Protein AF-A0A7S0G8M8-F1 (afdb_monomer)

Secondary structure (DSSP, 8-state):
---HHHIIIIIHHHHHHHHHHS----EEEE-TTGGGTSTT-SEEEE-TT------PPPTT-TTS---S--SS--TT-------HHHHT--HHHHHHHTSS-EEEEEEE----TT-SS--S---HHHHHHHHHHHTTT-EEEEEEE-GGGGS---

Radius of gyration: 18.72 Å; Cα contacts (8 Å, |Δi|>4): 186; chains: 1; bounding box: 41×42×44 Å

Mean predicted aligned error: 7.25 Å

pLDDT: mean 84.13, std 10.95, range [39.81, 97.69]

Nearest PDB structures (foldseek):
  3l7m-assembly2_A  TM=4.481E-01  e=3.233E+00  Staphylococcus epidermidis RP62A
  6pa4-assembly2_C-3  TM=2.575E-01  e=1.567E+00  Escherichia coli K-12

Structure (mmCIF, N/CA/C/O backbone):
data_AF-A0A7S0G8M8-F1
#
_entry.id   AF-A0A7S0G8M8-F1
#
loop_
_atom_site.group_PDB
_atom_site.id
_atom_site.type_symbol
_atom_site.label_atom_id
_atom_site.label_alt_id
_atom_site.label_comp_id
_atom_site.label_asym_id
_atom_site.label_entity_id
_atom_site.label_seq_id
_atom_site.pdbx_PDB_ins_code
_atom_site.Cartn_x
_atom_site.Cartn_y
_atom_site.Cartn_z
_atom_site.occupancy
_atom_site.B_iso_or_equiv
_atom_site.auth_seq_id
_atom_site.auth_comp_id
_atom_site.auth_asym_id
_atom_site.auth_atom_id
_atom_site.pdbx_PDB_model_num
ATOM 1 N N . THR A 1 1 ? 11.173 8.892 -8.928 1.00 59.56 1 THR A N 1
ATOM 2 C CA . THR A 1 1 ? 10.185 7.837 -8.598 1.00 59.56 1 THR A CA 1
ATOM 3 C C . THR A 1 1 ? 8.800 8.398 -8.809 1.00 59.56 1 THR A C 1
ATOM 5 O O . THR A 1 1 ? 8.674 9.613 -8.789 1.00 59.56 1 THR A O 1
ATOM 8 N N . GLY A 1 2 ? 7.813 7.551 -9.101 1.00 71.31 2 GLY A N 1
ATOM 9 C CA . GLY A 1 2 ? 6.452 8.000 -9.409 1.00 71.31 2 GLY A CA 1
ATOM 10 C C . GLY A 1 2 ? 5.575 8.144 -8.169 1.00 71.31 2 GLY A C 1
ATOM 11 O O . GLY A 1 2 ? 5.997 7.875 -7.040 1.00 71.31 2 GLY A O 1
ATOM 12 N N . GLU A 1 3 ? 4.322 8.536 -8.390 1.00 78.44 3 GLU A N 1
ATOM 13 C CA . GLU A 1 3 ? 3.324 8.625 -7.328 1.00 78.44 3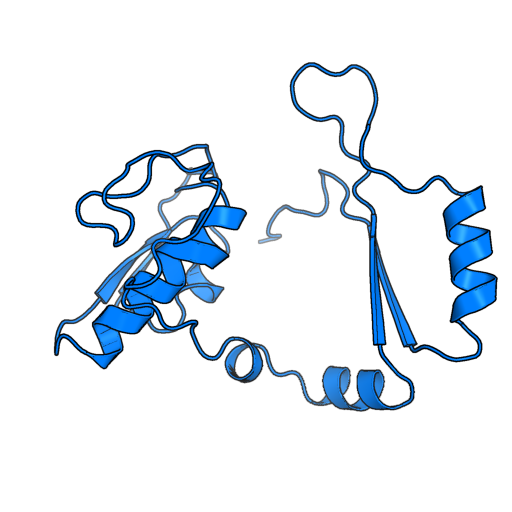 GLU A CA 1
ATOM 14 C C . GLU A 1 3 ? 3.164 7.271 -6.613 1.00 78.44 3 GLU A C 1
ATOM 16 O O . GLU A 1 3 ? 3.037 6.224 -7.251 1.00 78.44 3 GLU A O 1
ATOM 21 N N . PHE A 1 4 ? 3.120 7.282 -5.275 1.00 83.62 4 PHE A N 1
ATOM 22 C CA . PHE A 1 4 ? 3.013 6.064 -4.458 1.00 83.62 4 PHE A CA 1
ATOM 23 C C . PHE A 1 4 ? 1.815 5.181 -4.845 1.00 83.62 4 PHE A C 1
ATOM 25 O O . PHE A 1 4 ? 1.931 3.956 -4.900 1.00 83.62 4 PHE A O 1
ATOM 32 N N . GLY A 1 5 ? 0.669 5.800 -5.152 1.00 83.44 5 GLY A N 1
ATOM 33 C CA . GLY A 1 5 ? -0.523 5.084 -5.605 1.00 83.44 5 GLY A CA 1
ATOM 34 C C . GLY A 1 5 ? -0.282 4.316 -6.905 1.00 83.44 5 GLY A C 1
ATOM 35 O O . GLY A 1 5 ? -0.687 3.159 -7.011 1.00 83.44 5 GLY A O 1
ATOM 36 N N . MET A 1 6 ? 0.435 4.920 -7.854 1.00 82.25 6 MET A N 1
ATOM 37 C CA . MET A 1 6 ? 0.769 4.286 -9.129 1.00 82.25 6 MET A CA 1
ATOM 38 C C . MET A 1 6 ? 1.855 3.238 -9.010 1.00 82.25 6 MET A C 1
ATOM 40 O O . MET A 1 6 ? 1.797 2.226 -9.702 1.00 82.25 6 MET A O 1
ATOM 44 N N . GLU A 1 7 ? 2.812 3.411 -8.104 1.00 87.06 7 GLU A N 1
ATOM 45 C CA . GLU A 1 7 ? 3.769 2.342 -7.849 1.00 87.06 7 GLU A CA 1
ATOM 46 C C . GLU A 1 7 ? 3.075 1.072 -7.362 1.00 87.06 7 GLU A C 1
ATOM 48 O O . GLU A 1 7 ? 3.325 0.005 -7.917 1.00 87.06 7 GLU A O 1
ATOM 53 N N . LEU A 1 8 ? 2.161 1.184 -6.393 1.00 87.81 8 LEU A N 1
ATOM 54 C CA . LEU A 1 8 ? 1.428 0.028 -5.872 1.00 87.81 8 LEU A CA 1
ATOM 55 C C . LEU A 1 8 ? 0.463 -0.585 -6.889 1.00 87.81 8 LEU A C 1
ATOM 57 O O . LEU A 1 8 ? 0.289 -1.802 -6.909 1.00 87.81 8 LEU A O 1
ATOM 61 N N . ARG A 1 9 ? -0.188 0.246 -7.705 1.00 83.50 9 ARG A N 1
ATOM 62 C CA . ARG A 1 9 ? -1.218 -0.204 -8.649 1.00 83.50 9 ARG A CA 1
ATOM 63 C C . ARG A 1 9 ? -0.659 -0.667 -9.987 1.00 83.50 9 ARG A C 1
ATOM 65 O O . ARG A 1 9 ? -1.295 -1.485 -10.633 1.00 83.50 9 ARG A O 1
ATOM 72 N N . VAL A 1 10 ? 0.490 -0.151 -10.419 1.00 84.25 10 VAL A N 1
ATOM 73 C CA . VAL A 1 10 ? 1.002 -0.333 -11.786 1.00 84.25 10 VAL A CA 1
ATOM 74 C C . VAL A 1 10 ? 2.431 -0.843 -11.786 1.00 84.25 10 VAL A C 1
ATOM 76 O O . VAL A 1 10 ? 2.662 -1.986 -12.174 1.00 84.25 10 VAL A O 1
ATOM 79 N N . ASN A 1 11 ? 3.386 -0.023 -11.344 1.00 86.62 11 ASN A N 1
ATOM 80 C CA . ASN A 1 11 ? 4.804 -0.293 -11.595 1.00 86.62 11 ASN A CA 1
ATOM 81 C C . ASN A 1 11 ? 5.279 -1.566 -10.894 1.00 86.62 11 ASN A C 1
ATOM 83 O O . ASN A 1 11 ? 5.936 -2.403 -11.510 1.00 86.62 11 ASN A O 1
ATOM 87 N N . VAL A 1 12 ? 4.922 -1.726 -9.619 1.00 91.12 12 VAL A N 1
ATOM 88 C CA . VAL A 1 12 ? 5.351 -2.867 -8.813 1.00 91.12 12 VAL A CA 1
ATOM 89 C C . VAL A 1 12 ? 4.754 -4.181 -9.333 1.00 91.12 12 VAL A C 1
ATOM 91 O O . VAL A 1 12 ? 5.525 -5.099 -9.617 1.00 91.12 12 VAL A O 1
ATOM 94 N N . PRO A 1 13 ? 3.429 -4.304 -9.524 1.00 90.62 13 PRO A N 1
ATOM 95 C CA . PRO A 1 13 ? 2.867 -5.535 -10.068 1.00 90.62 13 PRO A CA 1
ATOM 96 C C . PRO A 1 13 ? 3.312 -5.847 -11.501 1.00 90.62 13 PRO A C 1
ATOM 98 O O . PRO A 1 13 ? 3.460 -7.008 -11.868 1.00 90.62 13 PRO A O 1
ATOM 101 N N . TRP A 1 14 ? 3.542 -4.826 -12.330 1.00 88.44 14 TRP A N 1
ATOM 102 C CA . TRP A 1 14 ? 4.065 -5.023 -13.680 1.00 88.44 14 TRP A CA 1
ATOM 103 C C . TRP A 1 14 ? 5.501 -5.557 -13.656 1.00 88.44 14 TRP A C 1
ATOM 105 O O . TRP A 1 14 ? 5.820 -6.517 -14.360 1.00 88.44 14 TRP A O 1
ATOM 115 N N . ALA A 1 15 ? 6.360 -4.987 -12.807 1.00 89.88 15 ALA A N 1
ATOM 116 C CA . ALA A 1 15 ? 7.719 -5.477 -12.605 1.00 89.88 15 ALA A CA 1
ATOM 117 C C . ALA A 1 15 ? 7.728 -6.914 -12.056 1.00 89.88 15 ALA A C 1
ATOM 119 O O . ALA A 1 15 ? 8.490 -7.745 -12.546 1.00 89.88 15 ALA A O 1
ATOM 120 N N . TYR A 1 16 ? 6.847 -7.233 -11.104 1.00 93.12 16 TYR A N 1
ATOM 121 C CA . TYR A 1 16 ? 6.710 -8.590 -10.569 1.00 93.12 16 TYR A CA 1
ATOM 122 C C . TYR A 1 16 ? 6.179 -9.579 -11.608 1.00 93.12 16 TYR A C 1
ATOM 124 O O . TYR A 1 16 ? 6.681 -10.689 -11.737 1.00 93.12 16 TYR A O 1
ATOM 132 N N . HIS A 1 17 ? 5.208 -9.177 -12.427 1.00 91.12 17 HIS A N 1
ATOM 133 C CA . HIS A 1 17 ? 4.723 -10.028 -13.506 1.00 91.12 17 HIS A CA 1
ATOM 134 C C . HIS A 1 17 ? 5.854 -10.416 -14.475 1.00 91.12 17 HIS A C 1
ATOM 136 O O . HIS A 1 17 ? 5.935 -11.571 -14.894 1.00 91.12 17 HIS A O 1
ATOM 142 N N . LYS A 1 18 ? 6.772 -9.490 -14.787 1.00 88.69 18 LYS A N 1
ATOM 143 C CA . LYS A 1 18 ? 7.942 -9.773 -15.635 1.00 88.69 18 LYS A CA 1
ATOM 144 C C . LYS A 1 18 ? 8.911 -10.781 -15.015 1.00 88.69 18 LYS A C 1
ATOM 146 O O . LYS A 1 18 ? 9.413 -11.632 -15.749 1.00 88.69 18 LYS A O 1
ATOM 151 N N . THR A 1 19 ? 9.157 -10.730 -13.702 1.00 90.94 19 THR A N 1
ATOM 152 C CA . THR A 1 19 ? 10.033 -11.727 -13.052 1.00 90.94 19 THR A CA 1
ATOM 153 C C . THR A 1 19 ? 9.457 -13.135 -13.150 1.00 90.94 19 THR A C 1
ATOM 155 O O . THR A 1 19 ? 10.208 -14.094 -13.301 1.00 90.94 19 THR A O 1
ATOM 158 N N . LEU A 1 20 ? 8.127 -13.261 -13.128 1.00 90.88 20 LEU A N 1
ATOM 159 C CA . LEU A 1 20 ? 7.440 -14.547 -13.230 1.00 90.88 20 LEU A CA 1
ATOM 160 C C . LEU A 1 20 ? 7.380 -15.108 -14.660 1.00 90.88 20 LEU A C 1
ATOM 162 O O . LEU A 1 20 ? 7.368 -16.325 -14.826 1.00 90.88 20 LEU A O 1
ATOM 166 N N . HIS A 1 21 ? 7.328 -14.251 -15.687 1.00 88.56 21 HIS A N 1
ATOM 167 C CA . HIS A 1 21 ? 6.947 -14.680 -17.043 1.00 88.56 21 HIS A CA 1
ATOM 168 C C . HIS A 1 21 ? 7.994 -14.425 -18.129 1.00 88.56 21 HIS A C 1
ATOM 170 O O . HIS A 1 21 ? 7.818 -14.894 -19.251 1.00 88.56 21 HIS A O 1
ATOM 176 N N . SER A 1 22 ? 9.070 -13.685 -17.853 1.00 77.06 22 SER A N 1
ATOM 177 C CA . SER A 1 22 ? 10.004 -13.265 -18.908 1.00 77.06 22 SER A CA 1
ATOM 178 C C . SER A 1 22 ? 11.385 -13.922 -18.855 1.00 77.06 22 SER A C 1
ATOM 180 O O . SER A 1 22 ? 12.205 -13.606 -19.708 1.00 77.06 22 SER A O 1
ATOM 182 N N . ASN A 1 23 ? 11.679 -14.827 -17.907 1.00 75.38 23 ASN A N 1
ATOM 183 C CA . ASN A 1 23 ? 13.044 -15.352 -17.668 1.00 75.38 23 ASN A CA 1
ATOM 184 C C . ASN A 1 23 ? 14.121 -14.243 -17.565 1.00 75.38 23 ASN A C 1
ATOM 186 O O . ASN A 1 23 ? 15.315 -14.490 -17.738 1.00 75.38 23 ASN A O 1
ATOM 190 N N . CYS A 1 24 ? 13.698 -13.011 -17.275 1.00 78.19 24 CYS A N 1
ATOM 191 C CA . CYS A 1 24 ? 14.548 -11.837 -17.197 1.00 78.19 24 CYS A CA 1
ATOM 192 C C . CYS A 1 24 ? 14.782 -11.491 -15.736 1.00 78.19 24 CYS A C 1
ATOM 194 O O . CYS A 1 24 ? 13.842 -11.471 -14.940 1.00 78.19 24 CYS A O 1
ATOM 196 N N . ARG A 1 25 ? 16.028 -11.139 -15.417 1.00 86.44 25 ARG A N 1
ATO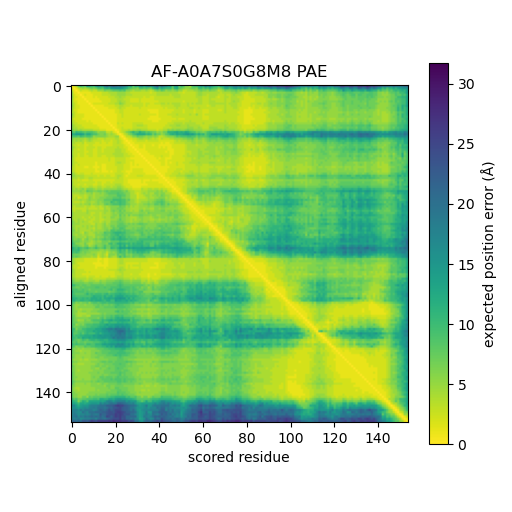M 197 C CA . ARG A 1 25 ? 16.341 -10.483 -14.151 1.00 86.44 25 ARG A CA 1
ATOM 198 C C . ARG A 1 25 ? 15.747 -9.081 -14.154 1.00 86.44 25 ARG A C 1
ATOM 200 O O . ARG A 1 25 ? 15.811 -8.385 -15.170 1.00 86.44 25 ARG A O 1
ATOM 207 N N . VAL A 1 26 ? 15.180 -8.670 -13.030 1.00 87.81 26 VAL A N 1
ATOM 208 C CA . VAL A 1 26 ? 14.592 -7.343 -12.857 1.00 87.81 26 VAL A CA 1
ATOM 209 C C . VAL A 1 26 ? 15.468 -6.536 -11.917 1.00 87.81 26 VAL A C 1
ATOM 211 O O . VAL A 1 26 ? 15.680 -6.904 -10.765 1.00 87.81 26 VAL A O 1
ATOM 214 N N . GLN A 1 27 ? 15.971 -5.420 -12.433 1.00 91.12 27 GLN A N 1
ATOM 215 C CA . GLN A 1 27 ? 16.649 -4.397 -11.651 1.00 91.12 27 GLN A CA 1
ATOM 216 C C . GLN A 1 27 ? 15.695 -3.221 -11.461 1.00 91.12 27 GLN A C 1
ATOM 218 O O . GLN A 1 27 ? 14.998 -2.823 -12.398 1.00 91.12 27 GLN A O 1
ATOM 223 N N . THR A 1 28 ? 15.648 -2.668 -10.254 1.00 90.81 28 THR A N 1
ATOM 224 C CA . THR A 1 28 ? 14.760 -1.551 -9.920 1.00 90.81 28 THR A CA 1
ATOM 225 C C . THR A 1 28 ? 15.524 -0.425 -9.242 1.00 90.81 28 THR A C 1
ATOM 227 O O . THR A 1 28 ? 16.475 -0.646 -8.496 1.00 90.81 28 THR A O 1
ATOM 230 N N . LEU A 1 29 ? 15.091 0.803 -9.519 1.00 90.25 29 LEU A N 1
ATOM 231 C CA . LEU A 1 29 ? 15.597 2.017 -8.892 1.00 90.25 29 LEU A CA 1
ATOM 232 C C . LEU A 1 29 ? 14.495 2.602 -8.017 1.00 90.25 29 LEU A C 1
ATOM 234 O O . LEU A 1 29 ? 13.331 2.650 -8.423 1.00 90.25 29 LEU A O 1
ATOM 238 N N . GLY A 1 30 ? 14.863 3.051 -6.826 1.00 89.50 30 GLY A N 1
ATOM 239 C CA . GLY A 1 30 ? 13.913 3.477 -5.815 1.00 89.50 30 GLY A CA 1
ATOM 240 C C . GLY A 1 30 ? 14.377 4.673 -5.002 1.00 89.50 30 GLY A C 1
ATOM 241 O O . GLY A 1 30 ? 15.469 5.198 -5.181 1.00 89.50 30 GLY A O 1
ATOM 242 N N . VAL A 1 31 ? 13.521 5.100 -4.085 1.00 89.88 31 VAL A N 1
ATOM 243 C CA . VAL A 1 31 ? 13.857 6.037 -3.001 1.00 89.88 31 VAL A CA 1
ATOM 244 C C . VAL A 1 31 ? 13.851 5.292 -1.671 1.00 89.88 31 VAL A C 1
ATOM 246 O O . VAL A 1 31 ? 13.382 4.150 -1.612 1.00 89.88 31 VAL A O 1
ATOM 249 N N . LYS A 1 32 ? 14.326 5.934 -0.598 1.00 87.94 32 LYS A N 1
ATOM 250 C CA . LYS A 1 32 ? 14.280 5.370 0.759 1.00 87.94 32 LYS A CA 1
ATOM 251 C C . LYS A 1 32 ? 12.883 4.794 1.071 1.00 87.94 32 LYS A C 1
ATOM 253 O O . LYS A 1 32 ? 11.861 5.382 0.705 1.00 87.94 32 LYS A O 1
ATOM 258 N N . GLY A 1 33 ? 12.863 3.570 1.597 1.00 87.50 33 GLY A N 1
ATOM 259 C CA . GLY A 1 33 ? 11.651 2.818 1.944 1.00 87.50 33 GLY A CA 1
ATOM 260 C C . GLY A 1 33 ? 11.015 2.035 0.786 1.00 87.50 33 GLY A C 1
ATOM 261 O O . GLY A 1 33 ? 10.215 1.127 1.020 1.00 87.50 33 GLY A O 1
ATOM 262 N N . SER A 1 34 ? 11.367 2.315 -0.473 1.00 91.00 34 SER A N 1
ATOM 263 C CA . SER A 1 34 ? 10.774 1.611 -1.622 1.00 91.00 34 SER A CA 1
ATOM 264 C C . SER A 1 34 ? 11.291 0.182 -1.816 1.00 91.00 34 SER A C 1
ATOM 266 O O . SER A 1 34 ? 10.606 -0.618 -2.452 1.00 91.00 34 SER A O 1
ATOM 268 N N . GLN A 1 35 ? 12.411 -0.200 -1.194 1.00 91.62 35 GLN A N 1
ATOM 269 C CA . GLN A 1 35 ? 12.948 -1.563 -1.263 1.00 91.62 35 GLN A CA 1
ATOM 270 C C . GLN A 1 35 ? 11.938 -2.623 -0.806 1.00 91.62 35 GLN A C 1
ATOM 272 O O . GLN A 1 35 ? 11.903 -3.726 -1.343 1.00 91.62 35 GLN A O 1
ATOM 277 N N . TYR A 1 36 ? 11.059 -2.278 0.140 1.00 93.12 36 TYR A N 1
ATOM 278 C CA . TYR A 1 36 ? 10.021 -3.188 0.619 1.00 93.12 36 TYR A CA 1
ATOM 279 C C . TYR A 1 36 ? 8.887 -3.385 -0.395 1.00 93.12 36 TYR A C 1
ATOM 281 O O . TYR A 1 36 ? 8.194 -4.397 -0.355 1.00 93.12 36 TYR A O 1
ATOM 289 N N . MET A 1 37 ? 8.691 -2.437 -1.315 1.00 93.12 37 MET A N 1
ATOM 290 C CA . MET A 1 37 ? 7.731 -2.572 -2.414 1.00 93.12 37 MET A CA 1
ATOM 291 C C . MET A 1 37 ? 8.278 -3.474 -3.525 1.00 93.12 37 MET A C 1
ATOM 293 O O . MET A 1 37 ? 7.514 -4.187 -4.168 1.00 93.12 37 MET A O 1
ATOM 297 N N . TYR A 1 38 ? 9.598 -3.478 -3.713 1.00 94.25 38 TYR A N 1
ATOM 298 C CA . TYR A 1 38 ? 10.302 -4.226 -4.756 1.00 94.25 38 TYR A CA 1
ATOM 299 C C . TYR A 1 38 ? 11.121 -5.399 -4.192 1.00 94.25 38 TYR A C 1
ATOM 301 O O . TYR A 1 38 ? 12.167 -5.739 -4.735 1.00 94.25 38 TYR A O 1
ATOM 309 N N . PHE A 1 39 ? 10.653 -6.052 -3.122 1.00 94.62 39 PHE A N 1
ATOM 310 C CA . PHE A 1 39 ? 11.393 -7.128 -2.436 1.00 94.62 39 PHE A CA 1
ATOM 311 C C . PHE A 1 39 ? 11.739 -8.341 -3.323 1.00 94.62 39 PHE A C 1
ATOM 313 O O . PHE A 1 39 ? 12.565 -9.168 -2.950 1.00 94.62 39 PHE A O 1
ATOM 320 N N . PHE A 1 40 ? 11.074 -8.473 -4.470 1.00 94.00 40 PHE A N 1
ATOM 321 C CA . PHE A 1 40 ? 11.290 -9.523 -5.466 1.00 94.00 40 PHE A CA 1
ATOM 322 C C . PHE A 1 40 ? 12.345 -9.156 -6.522 1.00 94.00 40 PHE A C 1
ATOM 324 O O . PHE A 1 40 ? 12.644 -9.983 -7.379 1.00 94.00 40 PHE A O 1
ATOM 331 N N . SER A 1 41 ? 12.835 -7.913 -6.527 1.00 94.44 41 SER A N 1
ATOM 332 C CA . SER A 1 41 ? 13.828 -7.431 -7.488 1.00 94.44 41 SER A CA 1
ATOM 333 C C . SER A 1 41 ? 15.157 -8.151 -7.270 1.00 94.44 41 SER A C 1
ATOM 335 O O . SER A 1 41 ? 15.607 -8.276 -6.133 1.00 94.44 41 SER A O 1
ATOM 337 N N . ASP A 1 42 ? 15.815 -8.573 -8.350 1.00 92.94 42 ASP A N 1
ATOM 338 C CA . ASP A 1 42 ? 17.155 -9.172 -8.289 1.00 92.94 42 ASP A CA 1
ATOM 339 C C . ASP A 1 42 ? 18.191 -8.199 -7.719 1.00 92.94 42 ASP A C 1
ATOM 341 O O . ASP A 1 42 ? 19.159 -8.595 -7.072 1.00 92.94 42 ASP A O 1
ATOM 345 N N . GLU A 1 43 ? 17.993 -6.918 -8.015 1.00 93.69 43 GLU A N 1
ATOM 346 C CA . GLU A 1 43 ? 18.816 -5.809 -7.563 1.00 93.69 43 GLU A CA 1
ATOM 347 C C . GLU A 1 43 ? 17.916 -4.586 -7.396 1.00 93.69 43 GLU A C 1
ATOM 349 O O . GLU A 1 43 ? 17.170 -4.232 -8.312 1.00 93.69 43 GLU A O 1
ATOM 354 N N . HIS A 1 44 ? 17.940 -3.969 -6.217 1.00 93.69 44 HIS A N 1
ATOM 355 C CA . HIS A 1 44 ? 17.218 -2.732 -5.942 1.00 93.69 44 HIS A CA 1
ATOM 356 C C . HIS A 1 44 ? 18.209 -1.674 -5.468 1.00 93.69 44 HIS A C 1
ATOM 358 O O . HIS A 1 44 ? 18.837 -1.839 -4.421 1.00 93.69 44 HIS A O 1
ATOM 364 N N . THR A 1 45 ? 18.347 -0.591 -6.226 1.00 94.56 45 THR A N 1
ATOM 365 C CA . THR A 1 45 ? 19.242 0.516 -5.879 1.00 94.56 45 THR A CA 1
ATOM 366 C C . THR A 1 45 ? 18.430 1.700 -5.378 1.00 94.56 45 THR A C 1
ATOM 368 O O . THR A 1 45 ? 17.546 2.208 -6.072 1.00 94.56 45 THR A O 1
ATOM 371 N N . ILE A 1 46 ? 18.757 2.165 -4.174 1.00 92.81 46 ILE A N 1
ATOM 372 C CA . ILE A 1 46 ? 18.218 3.410 -3.630 1.00 92.81 46 ILE A CA 1
ATOM 373 C C . ILE A 1 46 ? 18.982 4.575 -4.254 1.00 92.81 46 ILE A C 1
ATOM 375 O O . ILE A 1 46 ? 20.209 4.631 -4.195 1.00 92.81 46 ILE A O 1
ATOM 379 N N . VAL A 1 47 ? 18.254 5.498 -4.875 1.00 90.38 47 VAL A N 1
ATOM 380 C CA . VAL A 1 47 ? 18.814 6.740 -5.399 1.00 90.38 47 VAL A CA 1
ATOM 381 C C . VAL A 1 47 ? 18.881 7.746 -4.254 1.00 90.38 47 VAL A C 1
ATOM 383 O O . VAL A 1 47 ? 17.858 8.253 -3.788 1.00 90.38 47 VAL A O 1
ATOM 386 N N . GLU A 1 48 ? 20.098 8.009 -3.786 1.00 88.56 48 GLU A N 1
ATOM 387 C CA . GLU A 1 48 ? 20.365 8.945 -2.693 1.00 88.56 48 GLU A CA 1
ATOM 388 C C . GLU A 1 48 ? 19.863 10.360 -3.007 1.00 88.56 48 GLU A C 1
ATOM 390 O O . GLU A 1 48 ? 19.819 10.788 -4.163 1.00 88.56 48 GLU A O 1
ATOM 395 N N . ASN A 1 49 ? 19.491 11.103 -1.960 1.00 85.19 49 ASN A N 1
ATOM 396 C CA . ASN A 1 49 ? 18.992 12.485 -2.044 1.00 85.19 49 ASN A CA 1
ATOM 397 C C . ASN A 1 49 ? 17.785 12.687 -2.983 1.00 85.19 49 ASN A C 1
ATOM 399 O O . ASN A 1 49 ? 17.530 13.803 -3.432 1.00 85.19 49 ASN A O 1
ATOM 403 N N . THR A 1 50 ? 17.035 11.623 -3.277 1.00 82.75 50 THR A N 1
ATOM 404 C CA . THR A 1 50 ? 15.839 11.676 -4.123 1.00 82.75 50 THR A CA 1
ATOM 405 C C . THR A 1 50 ? 14.590 11.452 -3.278 1.00 82.75 50 THR A C 1
ATOM 407 O O . THR A 1 50 ? 14.548 10.557 -2.433 1.00 82.75 50 THR A O 1
ATOM 410 N N . GLN A 1 51 ? 13.551 12.250 -3.520 1.00 80.19 51 GLN A N 1
ATOM 411 C CA . GLN A 1 51 ? 12.234 12.081 -2.906 1.00 80.19 51 GLN A CA 1
ATOM 412 C C . GLN A 1 51 ? 11.209 11.583 -3.928 1.00 80.19 51 GLN A C 1
ATOM 414 O O . GLN A 1 51 ? 11.458 11.553 -5.135 1.00 80.19 51 GLN A O 1
ATOM 419 N N . ARG A 1 52 ? 10.054 11.127 -3.430 1.00 78.81 52 ARG A N 1
ATOM 420 C CA . ARG A 1 52 ? 8.924 10.775 -4.294 1.00 78.81 52 ARG A CA 1
ATOM 421 C C . ARG A 1 52 ? 8.357 12.040 -4.908 1.00 78.81 52 ARG A C 1
ATOM 423 O O . ARG A 1 52 ? 7.962 12.947 -4.182 1.00 78.81 52 ARG A O 1
ATOM 430 N N . GLU A 1 53 ? 8.253 12.047 -6.224 1.00 76.81 53 GLU A N 1
ATOM 431 C CA . GLU A 1 53 ? 7.664 13.142 -6.979 1.00 76.81 53 GLU A CA 1
ATOM 432 C C . GLU A 1 53 ? 6.638 12.590 -7.965 1.00 76.81 53 GLU A C 1
ATOM 434 O O . GLU A 1 53 ? 6.506 11.379 -8.165 1.00 76.81 53 GLU A O 1
ATOM 439 N N . TYR A 1 54 ? 5.869 13.487 -8.570 1.00 77.56 54 TYR A N 1
ATOM 440 C CA . TYR A 1 54 ? 5.095 13.118 -9.741 1.00 77.56 54 TYR A CA 1
ATOM 441 C C . TYR A 1 54 ? 6.067 12.695 -10.848 1.00 77.56 54 TYR A C 1
ATOM 443 O O . TYR A 1 54 ? 6.973 13.449 -11.200 1.00 77.56 54 TYR A O 1
ATOM 451 N N . ALA A 1 55 ? 5.861 11.509 -11.413 1.00 78.19 55 ALA A N 1
ATOM 452 C CA . ALA A 1 55 ? 6.588 11.067 -12.591 1.00 78.19 55 ALA A CA 1
ATOM 453 C C . ALA A 1 55 ? 5.628 10.355 -13.548 1.00 78.19 55 ALA A C 1
ATOM 455 O O . ALA A 1 55 ? 4.741 9.638 -13.070 1.00 78.19 55 ALA A O 1
ATOM 456 N N . PRO A 1 56 ? 5.808 10.528 -14.869 1.00 81.44 56 PRO A N 1
ATOM 457 C CA . PRO A 1 56 ? 5.071 9.754 -15.857 1.00 81.44 56 PRO A CA 1
ATOM 458 C C . PRO A 1 56 ? 5.304 8.249 -15.675 1.00 81.44 56 PRO A C 1
ATOM 460 O O . PRO A 1 56 ? 6.323 7.821 -15.118 1.00 81.44 56 PRO A O 1
ATOM 463 N N . LEU A 1 57 ? 4.362 7.436 -16.157 1.00 82.06 57 LEU A N 1
ATOM 464 C CA . LEU A 1 57 ? 4.570 5.991 -16.236 1.00 82.06 57 LEU A CA 1
ATOM 465 C C . LEU A 1 57 ? 5.709 5.672 -17.225 1.00 82.06 57 LEU A C 1
ATOM 467 O O . LEU A 1 57 ? 5.855 6.364 -18.232 1.00 82.06 57 LEU A O 1
ATOM 471 N N . PRO A 1 58 ? 6.528 4.640 -16.954 1.00 79.25 58 PRO A N 1
ATOM 472 C CA . PRO A 1 58 ? 7.681 4.319 -17.791 1.00 79.25 58 PRO A CA 1
ATOM 473 C C . PRO A 1 58 ? 7.268 3.811 -19.178 1.00 79.25 58 PRO A C 1
ATOM 475 O O . PRO A 1 58 ? 6.202 3.221 -19.341 1.00 79.25 58 PRO A O 1
ATOM 478 N N . ASP A 1 59 ? 8.141 3.952 -20.172 1.00 82.75 59 ASP A N 1
ATOM 479 C CA . ASP A 1 59 ? 7.891 3.409 -21.509 1.00 82.75 59 ASP A CA 1
ATOM 480 C C . ASP A 1 59 ? 7.670 1.890 -21.491 1.00 82.75 59 ASP A C 1
ATOM 482 O O . ASP A 1 59 ? 8.287 1.136 -20.730 1.00 82.75 59 ASP A O 1
ATOM 486 N N . GLY A 1 60 ? 6.760 1.434 -22.353 1.00 80.56 60 GLY A N 1
ATOM 487 C CA . GLY A 1 60 ? 6.381 0.025 -22.444 1.00 80.56 60 GLY A CA 1
ATOM 488 C C . GLY A 1 60 ? 5.602 -0.492 -21.233 1.00 80.56 60 GLY A C 1
ATOM 489 O O . GLY A 1 60 ? 5.373 -1.701 -21.146 1.00 80.56 60 GLY A O 1
ATOM 490 N N . ASN A 1 61 ? 5.194 0.389 -20.308 1.00 81.38 61 ASN A N 1
ATOM 491 C CA . ASN A 1 61 ? 4.225 0.041 -19.276 1.00 81.38 61 ASN A CA 1
ATOM 492 C C . ASN A 1 61 ? 2.941 -0.513 -19.921 1.00 81.38 61 ASN A C 1
ATOM 494 O O . ASN A 1 61 ? 2.618 -0.182 -21.067 1.00 81.38 61 ASN A O 1
ATOM 498 N N . PRO A 1 62 ? 2.183 -1.349 -19.202 1.00 77.06 62 PRO A N 1
ATOM 499 C CA . PRO A 1 62 ? 1.104 -2.096 -19.823 1.00 77.06 62 PRO A CA 1
ATOM 500 C C . PRO A 1 62 ? -0.136 -1.238 -20.133 1.00 77.06 62 PRO A C 1
ATOM 502 O O . PRO A 1 62 ? -1.057 -1.727 -20.774 1.00 77.06 62 PRO A O 1
ATOM 505 N N . PHE A 1 63 ? -0.151 0.040 -19.736 1.00 79.50 63 PHE A N 1
ATOM 506 C CA . PHE A 1 63 ? -1.224 0.988 -20.037 1.00 79.50 63 PHE A CA 1
ATOM 507 C C . PHE A 1 63 ? -1.023 1.713 -21.368 1.00 79.50 63 PHE A C 1
ATOM 509 O O . PHE A 1 63 ? -1.948 2.369 -21.839 1.00 79.50 63 PHE A O 1
ATOM 516 N N . GLY A 1 64 ? 0.169 1.630 -21.975 1.00 81.00 64 GLY A N 1
ATOM 517 C CA . GLY A 1 64 ? 0.470 2.329 -23.229 1.00 81.00 64 GLY A CA 1
ATOM 518 C C . GLY A 1 64 ? 0.330 3.855 -23.135 1.00 81.00 64 GLY A C 1
ATOM 519 O O . GLY A 1 64 ? 0.175 4.520 -24.155 1.00 81.00 64 GLY A O 1
ATOM 520 N N . SER A 1 65 ? 0.359 4.396 -21.916 1.00 82.25 65 SER A N 1
ATOM 521 C CA . SER A 1 65 ? 0.179 5.808 -21.590 1.00 82.25 65 SER A CA 1
ATOM 522 C C . SER A 1 65 ? 1.187 6.206 -20.521 1.00 82.25 65 SER A C 1
ATOM 524 O O . SER A 1 65 ? 1.528 5.398 -19.657 1.00 82.25 65 SER A O 1
ATOM 526 N N . ASP A 1 66 ? 1.662 7.443 -20.571 1.00 82.81 66 ASP A N 1
ATOM 527 C CA . ASP A 1 66 ? 2.523 8.046 -19.555 1.00 82.81 66 ASP A CA 1
ATOM 528 C C . ASP A 1 66 ? 1.713 8.743 -18.440 1.00 82.81 66 ASP A C 1
ATOM 530 O O . ASP A 1 66 ? 2.273 9.147 -17.416 1.00 82.81 66 ASP A O 1
ATOM 534 N N . VAL A 1 67 ? 0.387 8.834 -18.598 1.00 81.94 67 VAL A N 1
ATOM 535 C CA . VAL A 1 67 ? -0.537 9.482 -17.660 1.00 81.94 67 VAL A CA 1
ATOM 536 C C . VAL A 1 67 ? -0.796 8.601 -16.437 1.00 81.94 67 VAL A C 1
ATOM 538 O O . VAL A 1 67 ? -1.227 7.456 -16.540 1.00 81.94 67 VAL A O 1
ATOM 541 N N . VAL A 1 68 ? -0.596 9.171 -15.248 1.00 76.50 68 VAL A N 1
ATOM 542 C CA . VAL A 1 68 ? -0.782 8.476 -13.962 1.00 76.50 68 VAL A CA 1
ATOM 543 C C . VAL A 1 68 ? -2.232 8.442 -13.470 1.00 76.50 68 VAL A C 1
ATOM 545 O O . VAL A 1 68 ? -2.608 7.561 -12.705 1.00 76.50 68 VAL A O 1
ATOM 548 N N . HIS A 1 69 ? -3.072 9.382 -13.898 1.00 79.25 69 HIS A N 1
ATOM 549 C CA . HIS A 1 69 ? -4.480 9.441 -13.510 1.00 79.25 69 HIS A CA 1
ATOM 550 C C . HIS A 1 69 ? -5.345 8.924 -14.655 1.00 79.25 69 HIS A C 1
ATOM 552 O O . HIS A 1 69 ? -5.685 9.666 -15.572 1.00 79.25 69 HIS A O 1
ATOM 558 N N . MET A 1 70 ? -5.666 7.635 -14.605 1.00 75.56 70 MET A N 1
ATOM 559 C CA . MET A 1 70 ? -6.496 6.964 -15.604 1.00 75.56 70 MET A CA 1
ATOM 560 C C . MET A 1 70 ? -7.854 6.606 -15.005 1.00 75.56 70 MET A C 1
ATOM 562 O O . MET A 1 70 ? -7.944 6.293 -13.816 1.00 75.56 70 MET A O 1
ATOM 566 N N . GLU A 1 71 ? -8.899 6.668 -15.829 1.00 75.06 71 GLU A N 1
ATOM 567 C CA . GLU A 1 71 ? -10.266 6.334 -15.411 1.00 75.06 71 GLU A CA 1
ATOM 568 C C . GLU A 1 71 ? -10.442 4.832 -15.167 1.00 75.06 71 GLU A C 1
ATOM 570 O O . GLU A 1 71 ? -11.131 4.451 -14.222 1.00 75.06 71 GLU A O 1
ATOM 575 N N . ASP A 1 72 ? -9.789 3.992 -15.976 1.00 75.94 72 ASP A N 1
ATOM 576 C CA . ASP A 1 72 ? -9.868 2.536 -15.866 1.00 75.94 72 ASP A CA 1
ATOM 577 C C . ASP A 1 72 ? -8.537 1.849 -16.214 1.00 75.94 72 ASP A C 1
ATOM 579 O O . ASP A 1 72 ? -7.667 2.413 -16.887 1.00 75.94 72 ASP A O 1
ATOM 583 N N . PHE A 1 73 ? -8.383 0.613 -15.742 1.00 73.06 73 PHE A N 1
ATOM 584 C CA . PHE A 1 73 ? -7.293 -0.278 -16.111 1.00 73.06 73 PHE A CA 1
ATOM 585 C C . PHE A 1 73 ? -7.613 -0.949 -17.455 1.00 73.06 73 PHE A C 1
ATOM 587 O O . PHE A 1 73 ? -8.714 -1.474 -17.617 1.00 73.06 73 PHE A O 1
ATOM 594 N N . PRO A 1 74 ? -6.670 -1.020 -18.412 1.00 71.56 74 PRO A N 1
ATOM 595 C CA . PRO A 1 74 ? -6.894 -1.772 -19.636 1.00 71.56 74 PRO A CA 1
ATOM 596 C C . PRO A 1 74 ? -7.149 -3.241 -19.286 1.00 71.56 74 PRO A C 1
ATOM 598 O O . PRO A 1 74 ? -6.315 -3.877 -18.634 1.00 71.56 74 PRO A O 1
ATOM 601 N N . HIS A 1 75 ? -8.294 -3.773 -19.718 1.00 68.00 75 HIS A N 1
ATOM 602 C CA . HIS A 1 75 ? -8.785 -5.095 -19.310 1.00 68.00 75 HIS A CA 1
ATOM 603 C C . HIS A 1 75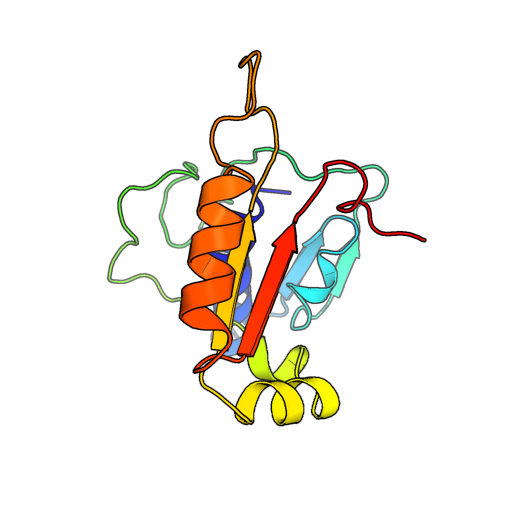 ? -7.825 -6.255 -19.631 1.00 68.00 75 HIS A C 1
ATOM 605 O O . HIS A 1 75 ? -7.818 -7.247 -18.907 1.00 68.00 75 HIS A O 1
ATOM 611 N N . ASP A 1 76 ? -6.972 -6.104 -20.648 1.00 75.88 76 ASP A N 1
ATOM 612 C CA . ASP A 1 76 ? -6.042 -7.142 -21.119 1.00 75.88 76 ASP A CA 1
ATOM 613 C C . ASP A 1 76 ? -4.592 -6.943 -20.626 1.00 75.88 76 ASP A C 1
ATOM 615 O O . ASP A 1 76 ? -3.640 -7.472 -21.200 1.00 75.88 76 ASP A O 1
ATOM 619 N N . THR A 1 77 ? -4.401 -6.159 -19.562 1.00 72.62 77 THR A N 1
ATOM 620 C CA . THR A 1 77 ? -3.080 -5.843 -18.997 1.00 72.62 77 THR A CA 1
ATOM 621 C C . THR A 1 77 ? -2.486 -7.047 -18.248 1.00 72.62 77 THR A C 1
ATOM 623 O O . THR A 1 77 ? -3.016 -7.424 -17.199 1.00 72.62 77 THR A O 1
ATOM 626 N N . PRO A 1 78 ? -1.349 -7.630 -18.692 1.00 77.75 78 PRO A N 1
ATOM 627 C CA . PRO A 1 78 ? -0.652 -8.658 -17.923 1.00 77.75 78 PRO A CA 1
ATOM 628 C C . PRO A 1 78 ? -0.079 -8.052 -16.634 1.00 77.75 78 PRO A C 1
ATOM 630 O O . PRO A 1 78 ? 0.839 -7.227 -16.654 1.00 77.75 78 PRO A O 1
ATOM 633 N N . TRP A 1 79 ? -0.661 -8.444 -15.500 1.00 82.56 79 TRP A N 1
ATOM 634 C CA . TRP A 1 79 ? -0.428 -7.819 -14.202 1.00 82.56 79 TRP A CA 1
ATOM 635 C C . TRP A 1 79 ? -0.532 -8.848 -13.081 1.00 82.56 79 TRP A C 1
ATOM 637 O O . TRP A 1 79 ? -1.424 -9.698 -13.066 1.00 82.56 79 TRP A O 1
ATOM 647 N N . THR A 1 80 ? 0.390 -8.802 -12.124 1.00 90.56 80 THR A N 1
ATOM 648 C CA . THR A 1 80 ? 0.357 -9.692 -10.960 1.00 90.56 80 THR A CA 1
ATOM 649 C C . THR A 1 80 ? 0.908 -8.944 -9.761 1.00 90.56 80 THR A C 1
ATOM 651 O O . THR A 1 80 ? 2.064 -8.539 -9.772 1.00 90.56 80 THR A O 1
ATOM 654 N N . ALA A 1 81 ? 0.096 -8.729 -8.727 1.00 92.06 81 ALA A N 1
ATOM 655 C CA . ALA A 1 81 ? 0.586 -8.119 -7.495 1.00 92.06 81 ALA A CA 1
ATOM 656 C C . ALA A 1 81 ? 1.599 -9.054 -6.802 1.00 92.06 81 ALA A C 1
ATOM 658 O O . ALA A 1 81 ? 1.352 -10.263 -6.744 1.00 92.06 81 ALA A O 1
ATOM 659 N N . PRO A 1 82 ? 2.709 -8.532 -6.244 1.00 94.75 82 PRO A N 1
ATOM 660 C CA . PRO A 1 82 ? 3.584 -9.328 -5.393 1.00 94.75 82 PRO A CA 1
ATOM 661 C C . PRO A 1 82 ? 2.813 -9.876 -4.189 1.00 94.75 82 PRO A C 1
ATOM 663 O O . PRO A 1 82 ? 1.840 -9.249 -3.754 1.00 94.75 82 PRO A O 1
ATOM 666 N N . PRO A 1 83 ? 3.262 -10.988 -3.581 1.00 95.38 83 PRO A N 1
ATOM 667 C CA . PRO A 1 83 ? 2.642 -11.563 -2.389 1.00 95.38 83 PRO A CA 1
ATOM 668 C C . PRO A 1 83 ? 2.939 -10.722 -1.133 1.00 95.38 83 PRO A C 1
ATOM 670 O O . PRO A 1 83 ? 3.556 -11.181 -0.172 1.00 95.38 83 PRO A O 1
ATOM 673 N N . PHE A 1 84 ? 2.498 -9.461 -1.121 1.00 93.06 84 PHE A N 1
ATOM 674 C CA . PHE A 1 84 ? 2.726 -8.509 -0.035 1.00 93.06 84 PHE A CA 1
ATOM 675 C C . PHE A 1 84 ? 2.186 -9.004 1.303 1.00 93.06 84 PHE A C 1
ATOM 677 O O . PHE A 1 84 ? 2.822 -8.796 2.332 1.00 93.06 84 PHE A O 1
ATOM 684 N N . SER A 1 85 ? 1.042 -9.691 1.292 1.00 88.56 85 SER A N 1
ATOM 685 C CA . SER A 1 85 ? 0.458 -10.302 2.489 1.00 88.56 85 SER A CA 1
ATOM 686 C C . SER A 1 85 ? 1.397 -11.296 3.163 1.00 88.56 85 SER A C 1
ATOM 688 O O . SER A 1 85 ? 1.341 -11.459 4.379 1.00 88.56 85 SER A O 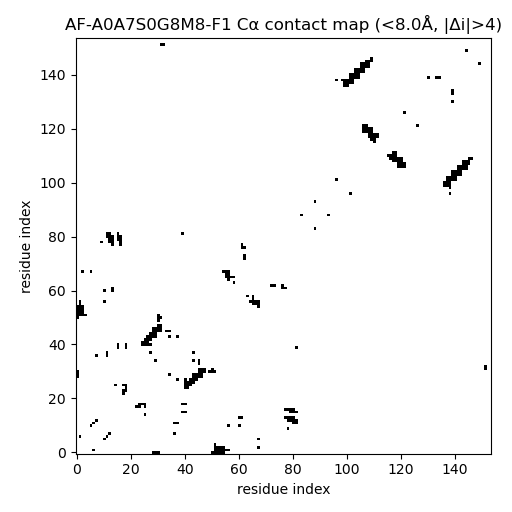1
ATOM 690 N N . ASP A 1 86 ? 2.231 -11.974 2.378 1.00 91.81 86 ASP A N 1
ATOM 691 C CA . ASP A 1 86 ? 3.137 -13.009 2.861 1.00 91.81 86 ASP A CA 1
ATOM 692 C C . ASP A 1 86 ? 4.458 -12.382 3.285 1.00 91.81 86 ASP A C 1
ATOM 694 O O . ASP A 1 86 ? 4.951 -12.677 4.372 1.00 91.81 86 ASP A O 1
ATOM 698 N N . PHE A 1 87 ? 4.975 -11.450 2.480 1.00 93.00 87 PHE A N 1
ATOM 699 C CA . PHE A 1 87 ? 6.196 -10.709 2.782 1.00 93.00 87 PHE A CA 1
ATOM 700 C C . PHE A 1 87 ? 6.076 -9.873 4.067 1.00 93.00 87 PHE A C 1
ATOM 702 O O . PHE A 1 87 ? 6.951 -9.928 4.927 1.00 93.00 87 PHE A O 1
ATOM 709 N N . PHE A 1 88 ? 4.970 -9.144 4.244 1.00 90.44 88 PHE A N 1
ATOM 710 C CA . PHE A 1 88 ? 4.722 -8.318 5.433 1.00 90.44 88 PHE A CA 1
ATOM 711 C C . PHE A 1 88 ? 4.008 -9.069 6.564 1.00 90.44 88 PHE A C 1
ATOM 713 O O . PHE A 1 88 ? 3.548 -8.448 7.528 1.00 90.44 88 PHE A O 1
ATOM 720 N N . ARG A 1 89 ? 3.879 -10.399 6.475 1.00 89.00 89 ARG A N 1
ATOM 721 C CA . ARG A 1 89 ? 3.115 -11.171 7.455 1.00 89.00 89 ARG A CA 1
ATOM 722 C C . ARG A 1 89 ? 3.744 -11.077 8.843 1.00 89.00 89 ARG A C 1
ATOM 724 O O . ARG A 1 89 ? 4.860 -11.530 9.080 1.00 89.00 89 ARG A O 1
ATOM 731 N N . ARG A 1 90 ? 2.967 -10.573 9.796 1.00 88.06 90 ARG A N 1
ATOM 732 C CA . ARG A 1 90 ? 3.306 -10.509 11.221 1.00 88.06 90 ARG A CA 1
ATOM 733 C C . ARG A 1 90 ? 2.293 -11.331 11.999 1.00 88.06 90 ARG A C 1
ATOM 735 O O . ARG A 1 90 ? 1.152 -10.901 12.127 1.00 88.06 90 ARG A O 1
ATOM 742 N N . ARG A 1 91 ? 2.677 -12.535 12.448 1.00 85.44 91 ARG A N 1
ATOM 743 C CA . ARG A 1 91 ? 1.752 -13.479 13.114 1.00 85.44 91 ARG A CA 1
ATOM 744 C C . ARG A 1 91 ? 1.107 -12.867 14.355 1.00 85.44 91 ARG A C 1
ATOM 746 O O . ARG A 1 91 ? -0.098 -12.951 14.513 1.00 85.44 91 ARG A O 1
ATOM 753 N N . ASP A 1 92 ? 1.906 -12.170 15.154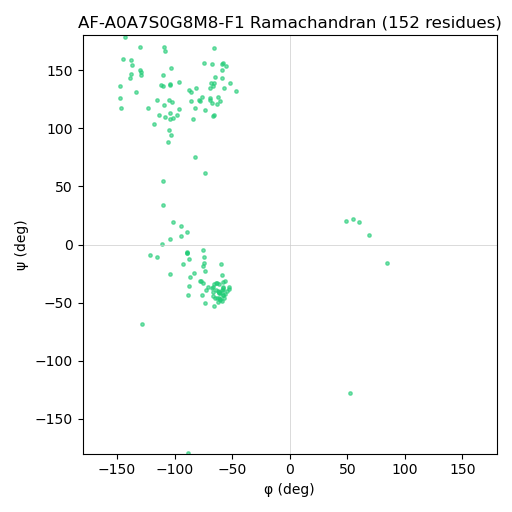 1.00 86.00 92 ASP A N 1
ATOM 754 C CA . ASP A 1 92 ? 1.473 -11.442 16.345 1.00 86.00 92 ASP A CA 1
ATOM 755 C C . ASP A 1 92 ? 0.366 -10.417 16.051 1.00 86.00 92 ASP A C 1
ATOM 757 O O . ASP A 1 92 ? -0.615 -10.326 16.785 1.00 86.00 92 ASP A O 1
ATOM 761 N N . ILE A 1 93 ? 0.493 -9.678 14.946 1.00 83.56 93 ILE A N 1
ATOM 762 C CA . ILE A 1 93 ? -0.519 -8.708 14.513 1.00 83.56 93 ILE A CA 1
ATOM 763 C C . ILE A 1 93 ? -1.718 -9.431 13.899 1.00 83.56 93 ILE A C 1
ATOM 765 O O . ILE A 1 93 ? -2.858 -9.082 14.180 1.00 83.56 93 ILE A O 1
ATOM 769 N N . TYR A 1 94 ? -1.475 -10.437 13.063 1.00 81.44 94 TYR A N 1
ATOM 770 C CA . TYR A 1 94 ? -2.524 -11.176 12.371 1.00 81.44 94 TYR A CA 1
ATOM 771 C C . TYR A 1 94 ? -3.493 -11.827 13.359 1.00 81.44 94 TYR A C 1
ATOM 773 O O . TYR A 1 94 ? -4.697 -11.614 13.250 1.00 81.44 94 TYR A O 1
ATOM 781 N N . ASP A 1 95 ? -2.968 -12.528 14.364 1.00 84.69 95 ASP A N 1
ATOM 782 C CA . ASP A 1 95 ? -3.768 -13.200 15.387 1.00 84.69 95 ASP A CA 1
ATOM 783 C C . ASP A 1 95 ? -4.595 -12.184 16.198 1.00 84.69 95 ASP A C 1
ATOM 785 O O . ASP A 1 95 ? -5.780 -12.401 16.454 1.00 84.69 95 ASP A O 1
ATOM 789 N N . PHE A 1 96 ? -4.012 -11.024 16.526 1.00 81.19 96 PHE A N 1
ATOM 790 C CA . PHE A 1 96 ? -4.727 -9.920 17.176 1.00 81.19 96 PHE A CA 1
ATOM 791 C C . PHE A 1 96 ? -5.885 -9.379 16.318 1.00 81.19 96 PHE A C 1
ATOM 793 O O . PHE A 1 96 ? -6.972 -9.102 16.831 1.00 81.19 96 PHE A O 1
ATOM 800 N N . LEU A 1 97 ? -5.683 -9.250 15.004 1.00 83.25 97 LEU A N 1
ATOM 801 C CA . LEU A 1 97 ? -6.693 -8.723 14.083 1.00 83.25 97 LEU A CA 1
ATOM 802 C C . LEU A 1 97 ? -7.839 -9.709 13.795 1.00 83.25 97 LEU A C 1
ATOM 804 O O . LEU A 1 97 ? -8.841 -9.288 13.224 1.00 83.25 97 LEU A O 1
ATOM 808 N N . GLN A 1 98 ? -7.735 -10.986 14.187 1.00 80.12 98 GLN A N 1
ATOM 809 C CA . GLN A 1 98 ? -8.769 -12.001 13.934 1.00 80.12 98 GLN A CA 1
ATOM 810 C C . GLN A 1 98 ? -9.845 -12.125 15.024 1.00 80.12 98 GLN A C 1
ATOM 812 O O . GLN A 1 98 ? -10.826 -12.839 14.822 1.00 80.12 98 GLN A O 1
ATOM 817 N N . VAL A 1 99 ? -9.709 -11.440 16.165 1.00 85.50 99 VAL A N 1
ATOM 818 C CA . VAL A 1 99 ? -10.669 -11.567 17.284 1.00 85.50 99 VAL A CA 1
ATOM 819 C C . VAL A 1 99 ? -12.058 -11.023 16.926 1.00 85.50 99 VAL A C 1
ATOM 821 O O . VAL A 1 99 ? -13.076 -11.582 17.333 1.00 85.50 99 VAL A O 1
ATOM 824 N N . LYS A 1 100 ? -12.107 -9.936 16.153 1.00 92.56 100 LYS A N 1
ATOM 825 C CA . LYS A 1 100 ? -13.324 -9.322 15.610 1.00 92.56 100 LYS A CA 1
ATOM 826 C C . LYS A 1 100 ? -13.061 -8.918 14.157 1.00 92.56 100 LYS A C 1
ATOM 828 O O . LYS A 1 100 ? -11.898 -8.714 13.805 1.00 92.56 100 LYS A O 1
ATOM 833 N N . PRO A 1 101 ? -14.096 -8.741 13.318 1.00 93.25 101 PRO A N 1
ATOM 834 C CA . PRO A 1 101 ? -13.911 -8.167 11.991 1.00 93.25 101 PRO A CA 1
ATOM 835 C C . PRO A 1 101 ? -13.131 -6.843 12.059 1.00 93.25 101 PRO A C 1
ATOM 837 O O . PRO A 1 101 ? -13.337 -6.027 12.961 1.00 93.25 101 PRO A O 1
ATOM 840 N N . LEU A 1 102 ? -12.209 -6.647 11.118 1.00 91.88 102 LEU A N 1
ATOM 841 C CA . LEU A 1 102 ? -11.311 -5.495 11.095 1.00 91.88 102 LEU A CA 1
ATOM 842 C C . LEU A 1 102 ? -11.960 -4.303 10.388 1.00 91.88 102 LEU A C 1
ATOM 844 O O . LEU A 1 102 ? -12.409 -4.424 9.250 1.00 91.88 102 LEU A O 1
ATOM 848 N N . VAL A 1 103 ? -11.913 -3.132 11.022 1.00 94.19 103 VAL A N 1
ATOM 849 C CA . VAL A 1 103 ? -12.165 -1.845 10.364 1.00 94.19 103 VAL A CA 1
ATOM 850 C C . VAL A 1 103 ? -10.889 -1.015 10.383 1.00 94.19 103 VAL A C 1
ATOM 852 O O . VAL A 1 103 ? -10.320 -0.749 11.441 1.00 94.19 103 VAL A O 1
ATOM 855 N N . PHE A 1 104 ? -10.449 -0.579 9.204 1.00 91.62 104 PHE A N 1
ATOM 856 C CA . PHE A 1 104 ? -9.308 0.316 9.050 1.00 91.62 104 PHE A CA 1
ATOM 857 C C . PHE A 1 104 ? -9.792 1.732 8.737 1.00 91.62 104 PHE A C 1
ATOM 859 O O . PHE A 1 104 ? -10.333 1.989 7.662 1.00 91.62 104 PHE A O 1
ATOM 866 N N . ILE A 1 105 ? -9.581 2.664 9.664 1.00 92.19 105 ILE A N 1
ATOM 867 C CA . ILE A 1 105 ? -9.946 4.072 9.493 1.00 92.19 105 ILE A CA 1
ATOM 868 C C . ILE A 1 105 ? -8.676 4.849 9.152 1.00 92.19 105 ILE A C 1
ATOM 870 O O . ILE A 1 105 ? -7.817 5.057 10.009 1.00 92.19 105 ILE A O 1
ATOM 874 N N . SER A 1 106 ? -8.558 5.301 7.902 1.00 89.69 106 SER A N 1
ATOM 875 C CA . SER A 1 106 ? -7.470 6.187 7.481 1.00 89.69 106 SER A CA 1
ATOM 876 C C . SER A 1 106 ? -7.949 7.635 7.475 1.00 89.69 106 SER A C 1
ATOM 878 O O . SER A 1 106 ? -8.764 8.013 6.641 1.00 89.69 106 SER A O 1
ATOM 880 N N . ASN A 1 107 ? -7.429 8.449 8.394 1.00 88.31 107 ASN A N 1
ATOM 881 C CA . ASN A 1 107 ? -7.802 9.855 8.520 1.00 88.31 107 ASN A CA 1
ATOM 882 C C . ASN A 1 107 ? -6.617 10.762 8.161 1.00 88.31 107 ASN A C 1
ATOM 884 O O . ASN A 1 107 ? -5.604 10.793 8.870 1.00 88.31 107 ASN A O 1
ATOM 888 N N . LYS A 1 108 ? -6.722 11.478 7.036 1.00 83.69 108 LYS A N 1
ATOM 889 C CA . LYS A 1 108 ? -5.627 12.258 6.445 1.00 83.69 108 LYS A CA 1
ATOM 890 C C . LYS A 1 108 ? -5.842 13.754 6.683 1.00 83.69 108 LYS A C 1
ATOM 892 O O . LYS A 1 108 ? -6.355 14.473 5.834 1.00 83.69 108 LYS A O 1
ATOM 897 N N . TYR A 1 109 ? -5.353 14.254 7.815 1.00 82.12 109 TYR A N 1
ATOM 898 C CA . TYR A 1 109 ? -5.354 15.694 8.095 1.00 82.12 109 TYR A CA 1
ATOM 899 C C . TYR A 1 109 ? -4.161 16.385 7.419 1.00 82.12 109 TYR A C 1
ATOM 901 O O . TYR A 1 109 ? -3.152 16.688 8.056 1.00 82.12 109 TYR A O 1
ATOM 909 N N . VAL A 1 110 ? -4.249 16.570 6.102 1.00 77.81 110 VAL A N 1
ATOM 910 C CA . VAL A 1 110 ? -3.197 17.187 5.285 1.00 77.81 110 VAL A CA 1
ATOM 911 C C . VAL A 1 110 ? -3.819 18.227 4.363 1.00 77.81 110 VAL A C 1
ATOM 913 O O . VAL A 1 110 ? -4.803 17.938 3.684 1.00 77.81 110 VAL A O 1
ATOM 916 N N . VAL A 1 111 ? -3.225 19.421 4.335 1.00 79.50 111 VAL A N 1
ATOM 917 C CA . VAL A 1 111 ? -3.526 20.446 3.330 1.00 79.50 111 VAL A CA 1
ATOM 918 C C . VAL A 1 111 ? -3.026 19.938 1.984 1.00 79.50 111 VAL A C 1
ATOM 920 O O . VAL A 1 111 ? -1.848 19.606 1.854 1.00 79.50 111 VAL A O 1
ATOM 923 N N . GLN A 1 112 ? -3.917 19.826 1.005 1.00 72.88 112 GLN A N 1
ATOM 924 C CA . GLN A 1 112 ? -3.545 19.368 -0.329 1.00 72.88 112 GLN A CA 1
ATOM 925 C C . GLN A 1 112 ? -3.307 20.566 -1.248 1.00 72.88 112 GLN A C 1
ATOM 927 O O . GLN A 1 112 ? -4.059 21.538 -1.218 1.00 72.88 112 GLN A O 1
ATOM 932 N N . TRP A 1 113 ? -2.274 20.481 -2.088 1.00 76.56 113 TRP A N 1
ATOM 933 C CA . TRP A 1 113 ? -1.997 21.465 -3.139 1.00 76.56 113 TRP A CA 1
ATOM 934 C C . TRP A 1 113 ? -1.943 22.909 -2.603 1.00 76.56 113 TRP A C 1
ATOM 936 O O . TRP A 1 113 ? -1.233 23.192 -1.642 1.00 76.56 113 TRP A O 1
ATOM 946 N N . ASN A 1 114 ? -2.705 23.817 -3.218 1.00 75.06 114 ASN A N 1
ATOM 947 C CA . ASN A 1 114 ? -2.767 25.241 -2.884 1.00 75.06 114 ASN A CA 1
ATOM 948 C C . ASN A 1 114 ? -3.907 25.584 -1.911 1.00 75.06 114 ASN A C 1
ATOM 950 O O . ASN A 1 114 ? -4.318 26.744 -1.818 1.00 75.06 114 ASN A O 1
ATOM 954 N N . HIS A 1 115 ? -4.482 24.589 -1.234 1.00 76.56 115 HIS A N 1
ATOM 955 C CA . HIS A 1 115 ? -5.590 24.829 -0.319 1.00 76.56 115 HIS A CA 1
ATOM 956 C C . HIS A 1 115 ? -5.084 25.487 0.970 1.00 76.56 115 HIS A C 1
ATOM 958 O O . HIS A 1 115 ? -3.912 25.397 1.328 1.00 76.56 115 HIS A O 1
ATOM 964 N N . LYS A 1 116 ? -5.971 26.194 1.677 1.00 81.31 116 LYS A N 1
ATOM 965 C CA . LYS A 1 116 ? -5.637 26.836 2.964 1.00 81.31 116 LYS A CA 1
ATOM 966 C C . LYS A 1 116 ? -5.962 25.953 4.168 1.00 81.31 116 LYS A C 1
ATOM 968 O O . LYS A 1 116 ? -5.468 26.205 5.265 1.00 81.31 116 LYS A O 1
ATOM 973 N N . HIS A 1 117 ? -6.790 24.933 3.963 1.00 82.25 117 HIS A N 1
ATOM 974 C CA . HIS A 1 117 ? -7.299 24.046 5.001 1.00 82.25 117 HIS A CA 1
ATOM 975 C C . HIS A 1 117 ? -7.253 22.590 4.510 1.00 82.25 117 HIS A C 1
ATOM 977 O O . HIS A 1 117 ? -7.249 22.369 3.302 1.00 82.25 117 HIS A O 1
ATOM 983 N N . PRO A 1 118 ? -7.165 21.596 5.408 1.00 82.19 118 PRO A N 1
ATOM 984 C CA . PRO A 1 118 ? -7.273 20.187 5.031 1.00 82.19 118 PRO A CA 1
ATOM 985 C C . PRO A 1 118 ? -8.688 19.827 4.580 1.00 82.19 118 PRO A C 1
ATOM 987 O O . PRO A 1 118 ? -9.642 20.159 5.276 1.00 82.19 118 PRO A O 1
ATOM 990 N N . ASP A 1 119 ? -8.814 19.093 3.474 1.00 78.44 119 ASP A N 1
ATOM 991 C CA . ASP A 1 119 ? -10.128 18.730 2.911 1.00 78.44 119 ASP A CA 1
ATOM 992 C C . ASP A 1 119 ? -10.537 17.274 3.185 1.00 78.44 119 ASP A C 1
ATOM 994 O O . ASP A 1 119 ? -11.720 16.959 3.233 1.00 78.44 119 ASP A O 1
ATOM 998 N N . ASN A 1 120 ? -9.572 16.371 3.398 1.00 80.12 120 ASN A N 1
ATOM 999 C CA . ASN A 1 120 ? -9.821 14.921 3.438 1.00 80.12 120 ASN A CA 1
ATOM 1000 C C . ASN A 1 120 ? -9.657 14.336 4.847 1.00 80.12 120 ASN A C 1
ATOM 1002 O O . ASN A 1 120 ? -8.877 13.399 5.049 1.00 80.12 120 ASN A O 1
ATOM 1006 N N . PHE A 1 121 ? -10.380 14.890 5.822 1.00 87.38 121 PHE A N 1
ATOM 1007 C CA . PHE A 1 121 ? -10.343 14.402 7.197 1.00 87.38 121 PHE A CA 1
ATOM 1008 C C . PHE A 1 121 ? -11.736 14.157 7.780 1.00 87.38 121 PHE A C 1
ATOM 1010 O O . PHE A 1 121 ? -12.704 14.824 7.434 1.00 87.38 121 PHE A O 1
ATOM 1017 N N . LEU A 1 122 ? -11.805 13.195 8.694 1.00 90.69 122 LEU A N 1
ATOM 1018 C CA . LEU A 1 122 ? -12.928 13.007 9.602 1.00 90.69 122 LEU A CA 1
ATOM 1019 C C . LEU A 1 122 ? -12.693 13.913 10.808 1.00 90.69 122 LEU A C 1
ATOM 1021 O O . LEU A 1 122 ? -11.633 13.816 11.447 1.00 90.69 122 LEU A O 1
ATOM 1025 N N . ASP A 1 123 ? -13.645 14.798 11.097 1.00 90.19 123 ASP A N 1
ATOM 1026 C CA . ASP A 1 123 ? -13.584 15.633 12.291 1.00 90.19 123 ASP A CA 1
ATOM 1027 C C . ASP A 1 123 ? -13.696 14.797 13.578 1.00 90.19 123 ASP A C 1
ATOM 1029 O O . ASP A 1 123 ? -13.946 13.588 13.564 1.00 90.19 123 ASP A O 1
ATOM 1033 N N . VAL A 1 124 ? -13.420 15.442 14.712 1.00 92.00 124 VAL A N 1
ATOM 1034 C CA . VAL A 1 124 ? -13.345 14.763 16.010 1.00 92.00 124 VAL A CA 1
ATOM 1035 C C . VAL A 1 124 ? -14.697 14.200 16.439 1.00 92.00 124 VAL A C 1
ATOM 1037 O O . VAL A 1 124 ? -14.717 13.153 17.086 1.00 92.00 124 VAL A O 1
ATOM 1040 N N . GLU A 1 125 ? -15.798 14.871 16.102 1.00 96.38 125 GLU A N 1
ATOM 1041 C CA . GLU A 1 125 ? -17.126 14.433 16.524 1.00 96.38 125 GLU A CA 1
ATOM 1042 C C . GLU A 1 125 ? -17.549 13.201 15.733 1.00 96.38 125 GLU A C 1
ATOM 1044 O O . GLU A 1 125 ? -17.829 12.162 16.326 1.00 96.38 125 GLU A O 1
ATOM 1049 N N . LEU A 1 126 ? -17.439 13.260 14.405 1.00 94.81 126 LEU A N 1
ATOM 1050 C CA . LEU A 1 126 ? -17.714 12.123 13.536 1.00 94.81 126 LEU A CA 1
ATOM 1051 C C . LEU A 1 126 ? -16.822 10.923 13.879 1.00 94.81 126 LEU A C 1
ATOM 1053 O O . LEU A 1 126 ? -17.300 9.793 13.960 1.00 94.81 126 LEU A O 1
ATOM 1057 N N . LEU A 1 127 ? -15.526 11.148 14.128 1.00 94.88 127 LEU A N 1
ATOM 1058 C CA . LEU A 1 127 ? -14.627 10.069 14.536 1.00 94.88 127 LEU A CA 1
ATOM 1059 C C . LEU A 1 127 ? -15.072 9.443 15.864 1.00 94.88 127 LEU A C 1
ATOM 1061 O O . LEU A 1 127 ? -15.029 8.221 15.993 1.00 94.88 127 LEU A O 1
ATOM 1065 N N . ARG A 1 128 ? -15.514 10.245 16.841 1.00 96.06 128 ARG A N 1
ATOM 1066 C CA . ARG A 1 128 ? -16.024 9.728 18.117 1.00 96.06 128 ARG A CA 1
ATOM 1067 C C . ARG A 1 128 ? -17.269 8.876 17.902 1.00 96.06 128 ARG A C 1
ATOM 1069 O O . ARG A 1 128 ? -17.297 7.748 18.384 1.00 96.06 128 ARG A O 1
ATOM 1076 N N . GLU A 1 129 ? -18.248 9.379 17.156 1.00 97.69 129 GLU A N 1
ATOM 1077 C CA . GLU A 1 129 ? -19.486 8.656 16.849 1.00 97.69 129 GLU A CA 1
ATOM 1078 C C . GLU A 1 129 ? -19.201 7.318 16.156 1.00 97.69 129 GLU A C 1
ATOM 1080 O O . GLU A 1 129 ? -19.710 6.274 16.572 1.00 97.69 129 GLU A O 1
ATOM 1085 N N . MET A 1 130 ? -18.318 7.323 15.152 1.00 97.25 130 MET A N 1
ATOM 1086 C CA . MET A 1 130 ? -17.899 6.109 14.453 1.00 97.25 130 MET A CA 1
ATOM 1087 C C . MET A 1 130 ? -17.231 5.106 15.396 1.00 97.25 130 MET A C 1
ATOM 1089 O O . MET A 1 130 ? -17.571 3.924 15.364 1.00 97.25 130 MET A O 1
ATOM 1093 N N . LEU A 1 131 ? -16.290 5.549 16.235 1.00 96.19 131 LEU A N 1
ATOM 1094 C CA . LEU A 1 131 ? -15.597 4.662 17.172 1.00 96.19 131 LEU A CA 1
ATOM 1095 C C . LEU A 1 131 ? -16.571 4.065 18.194 1.00 96.19 131 LEU A C 1
ATOM 1097 O O . LEU A 1 131 ? -16.566 2.852 18.379 1.00 96.19 131 LEU A O 1
ATOM 1101 N N . THR A 1 132 ? -17.455 4.878 18.781 1.00 97.56 132 THR A N 1
ATOM 1102 C CA . THR A 1 132 ? -18.486 4.408 19.722 1.00 97.56 132 THR A CA 1
ATOM 1103 C C . THR A 1 132 ? -19.414 3.373 19.088 1.00 97.56 132 THR A C 1
ATOM 1105 O O . THR A 1 132 ? -19.777 2.392 19.735 1.00 97.56 132 THR A O 1
ATOM 1108 N N . TYR A 1 133 ? -19.783 3.557 17.819 1.00 97.62 133 TYR A N 1
ATOM 1109 C CA . TYR A 1 133 ? -20.639 2.614 17.105 1.00 97.62 133 TYR A CA 1
ATOM 1110 C C . TYR A 1 133 ? -19.919 1.303 16.737 1.00 97.62 133 TYR A C 1
ATOM 1112 O O . TYR A 1 133 ? -20.5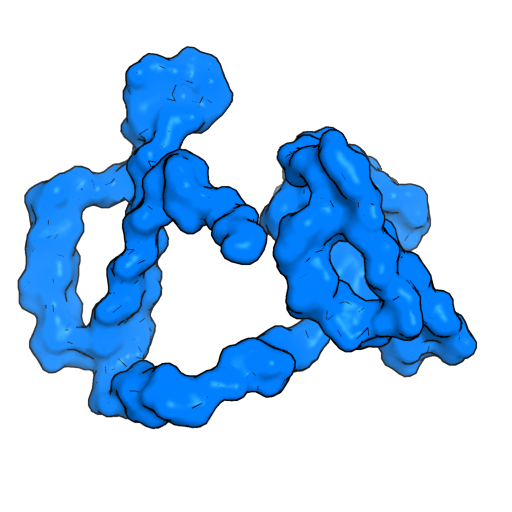08 0.222 16.815 1.00 97.62 133 TYR A O 1
ATOM 1120 N N . LEU A 1 134 ? -18.650 1.379 16.327 1.00 97.25 134 LEU A N 1
ATOM 1121 C CA . LEU A 1 134 ? -17.904 0.243 15.778 1.00 97.25 134 LEU A CA 1
ATOM 1122 C C . LEU A 1 134 ? -17.194 -0.603 16.848 1.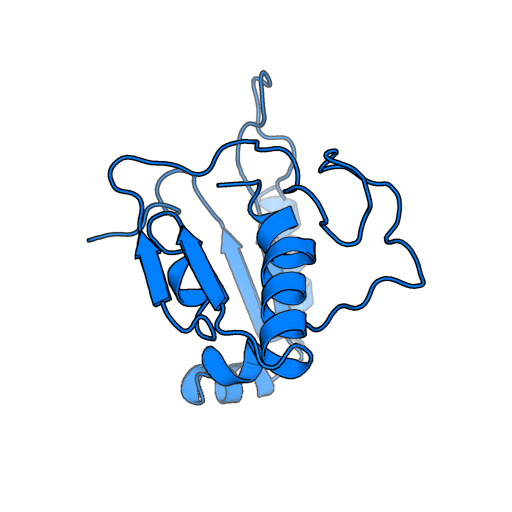00 97.25 134 LEU A C 1
ATOM 1124 O O . LEU A 1 134 ? -17.130 -1.825 16.711 1.00 97.25 134 LEU A O 1
ATOM 1128 N N . GLU A 1 135 ? -16.678 0.003 17.917 1.00 94.88 135 GLU A N 1
ATOM 1129 C CA . GLU A 1 135 ? -15.847 -0.668 18.931 1.00 94.88 135 GLU A CA 1
ATOM 1130 C C . GLU A 1 135 ? -16.480 -1.943 19.534 1.00 94.88 135 GLU A C 1
ATOM 1132 O O . GLU A 1 135 ? -15.766 -2.944 19.713 1.00 94.88 135 GLU A O 1
ATOM 1137 N N . PRO A 1 136 ? -17.807 -2.000 19.791 1.00 96.00 136 PRO A N 1
ATOM 1138 C CA . PRO A 1 136 ? -18.426 -3.209 20.324 1.00 96.00 136 PRO A CA 1
ATOM 1139 C C . PRO A 1 136 ? -18.219 -4.436 19.427 1.00 96.00 136 PRO A C 1
ATOM 1141 O O . PRO A 1 136 ? -17.971 -5.529 19.939 1.00 96.00 136 PRO A O 1
ATOM 1144 N N . ASN A 1 137 ? -18.229 -4.255 18.102 1.00 96.31 137 ASN A N 1
ATOM 1145 C CA . ASN A 1 137 ? -18.297 -5.351 17.131 1.00 96.31 137 ASN A CA 1
ATOM 1146 C C . ASN A 1 137 ? -17.053 -5.502 16.249 1.00 96.31 137 ASN A C 1
ATOM 1148 O O . ASN A 1 137 ? -16.922 -6.522 15.579 1.00 96.31 137 ASN A O 1
ATOM 1152 N N . TYR A 1 138 ? -16.132 -4.537 16.262 1.00 95.94 138 TYR A N 1
ATOM 1153 C CA . TYR A 1 138 ? -14.986 -4.512 15.355 1.00 95.94 138 TYR A CA 1
ATOM 1154 C C . TYR A 1 138 ? -13.663 -4.302 16.093 1.00 95.94 138 TYR A C 1
ATOM 1156 O O . TYR A 1 138 ? -13.596 -3.607 17.107 1.00 95.94 138 TYR A O 1
ATOM 1164 N N . THR A 1 139 ? -12.592 -4.878 15.549 1.00 93.00 139 THR A N 1
ATOM 1165 C CA . THR A 1 139 ? -11.223 -4.461 15.867 1.00 93.00 139 THR A CA 1
ATOM 1166 C C . THR A 1 139 ? -10.929 -3.248 14.999 1.00 93.00 139 THR A C 1
ATOM 1168 O O . THR A 1 139 ? -10.959 -3.346 13.772 1.00 93.00 139 THR A O 1
ATOM 1171 N N . ILE A 1 140 ? -10.677 -2.094 15.613 1.00 93.06 140 ILE A N 1
ATOM 1172 C CA . ILE A 1 140 ? -10.471 -0.844 14.877 1.00 93.06 140 ILE A CA 1
ATOM 1173 C C . ILE A 1 140 ? -8.982 -0.522 14.819 1.00 93.06 140 ILE A C 1
ATOM 1175 O O . ILE A 1 140 ? -8.333 -0.347 15.848 1.00 93.06 140 ILE A O 1
ATOM 1179 N N . VAL A 1 141 ? -8.454 -0.376 13.606 1.00 90.38 141 VAL A N 1
ATOM 1180 C CA . VAL A 1 141 ? -7.134 0.211 13.367 1.00 90.38 141 VAL A CA 1
ATOM 1181 C C . VAL A 1 141 ? -7.339 1.625 12.851 1.00 90.38 141 VAL A C 1
ATOM 1183 O O . VAL A 1 141 ? -7.767 1.841 11.718 1.00 90.38 141 VAL A O 1
ATOM 1186 N N . TYR A 1 142 ? -7.029 2.602 13.697 1.00 91.19 142 TYR A N 1
ATOM 1187 C CA . TYR A 1 142 ? -7.069 4.010 13.332 1.00 91.19 142 TYR A CA 1
ATOM 1188 C C . TYR A 1 142 ? -5.676 4.495 12.933 1.00 91.19 142 TYR A C 1
ATOM 1190 O O . TYR A 1 142 ? -4.757 4.535 13.751 1.00 91.19 142 TYR A O 1
ATOM 1198 N N . LYS A 1 143 ? -5.522 4.901 11.671 1.00 87.75 143 LYS A N 1
ATOM 1199 C CA . LYS A 1 143 ? -4.292 5.494 11.147 1.00 87.75 143 LYS A CA 1
ATOM 1200 C C . LYS A 1 143 ? -4.501 6.985 10.906 1.00 87.75 143 LYS A C 1
ATOM 1202 O O . LYS A 1 143 ? -5.155 7.384 9.940 1.00 87.75 143 LYS A O 1
ATOM 1207 N N . ARG A 1 144 ? -3.853 7.805 11.735 1.00 83.69 144 ARG A N 1
ATOM 1208 C CA . ARG A 1 144 ? -3.714 9.249 11.518 1.00 83.69 144 ARG A CA 1
ATOM 1209 C C . ARG A 1 144 ? -2.303 9.570 11.047 1.00 83.69 144 ARG A C 1
ATOM 1211 O O . ARG A 1 144 ? -1.391 9.694 11.857 1.00 83.69 144 ARG A O 1
ATOM 1218 N N . SER A 1 145 ? -2.132 9.739 9.743 1.00 70.12 145 SER A N 1
ATOM 1219 C CA . SER A 1 145 ? -0.870 10.245 9.203 1.00 70.12 145 SER A CA 1
ATOM 1220 C C . SER A 1 145 ? -0.791 11.755 9.405 1.00 70.12 145 SER A C 1
ATOM 1222 O O . SER A 1 145 ? -1.667 12.494 8.958 1.00 70.12 145 SER A O 1
ATOM 1224 N N . THR A 1 146 ? 0.264 12.213 10.069 1.00 65.50 146 THR A N 1
ATOM 1225 C CA . THR A 1 146 ? 0.672 13.626 10.075 1.00 65.50 146 THR A CA 1
ATOM 1226 C C . THR A 1 146 ? 1.871 13.790 9.145 1.00 65.50 146 THR A C 1
ATOM 1228 O O . THR A 1 146 ? 2.643 12.848 8.993 1.00 65.50 146 THR A O 1
ATOM 1231 N N . ALA A 1 147 ? 2.065 14.967 8.542 1.00 59.72 147 ALA A N 1
ATOM 1232 C CA . ALA A 1 147 ? 3.160 15.187 7.586 1.00 59.72 147 ALA A CA 1
ATOM 1233 C C . ALA A 1 147 ? 4.548 14.785 8.136 1.00 59.72 147 ALA A C 1
ATOM 1235 O O . ALA A 1 147 ? 5.331 14.188 7.414 1.00 59.72 147 ALA A O 1
ATOM 1236 N N . LYS A 1 148 ? 4.808 15.013 9.432 1.00 57.44 148 LYS A N 1
ATOM 1237 C CA . LYS A 1 148 ? 6.076 14.658 10.102 1.00 57.44 148 LYS A CA 1
ATOM 1238 C C . LYS A 1 148 ? 6.263 13.165 10.403 1.00 57.44 148 LYS A C 1
ATOM 1240 O O . LYS A 1 148 ? 7.372 12.749 10.690 1.00 57.44 148 LYS A O 1
ATOM 1245 N N . SER A 1 149 ? 5.194 12.365 10.416 1.00 52.84 149 SER A N 1
ATOM 1246 C CA . SER A 1 149 ? 5.255 10.932 10.782 1.00 52.84 149 SER A CA 1
ATOM 1247 C C . SER A 1 149 ? 5.415 9.999 9.578 1.00 52.84 149 SER A C 1
ATOM 1249 O O . SER A 1 149 ? 5.304 8.786 9.722 1.00 52.84 149 SER A O 1
ATOM 1251 N N . LEU A 1 150 ? 5.624 10.564 8.387 1.00 52.53 150 LEU A N 1
ATOM 1252 C CA . LEU A 1 150 ? 5.783 9.831 7.129 1.00 52.53 150 LEU A CA 1
ATOM 1253 C C . LEU A 1 150 ? 7.245 9.763 6.659 1.00 52.53 150 LEU A C 1
ATOM 1255 O O . LEU A 1 150 ? 7.497 9.270 5.564 1.00 52.53 150 LEU A O 1
ATOM 1259 N N . GLU A 1 151 ? 8.186 10.2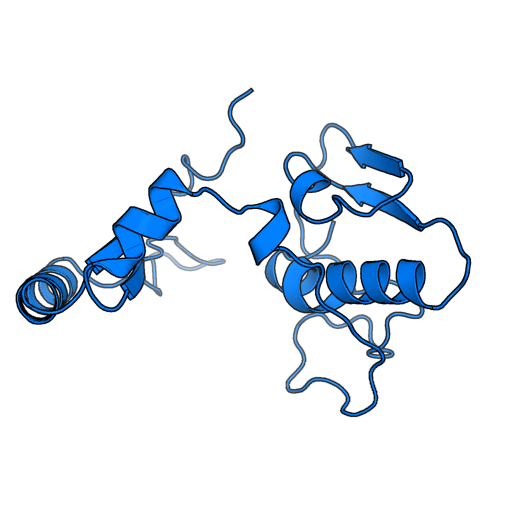67 7.456 1.00 50.28 151 GLU A N 1
ATOM 1260 C CA . GLU A 1 151 ? 9.616 10.199 7.164 1.00 50.28 151 GLU A CA 1
ATOM 1261 C C . GLU A 1 151 ? 10.187 8.882 7.705 1.00 50.28 151 GLU A C 1
ATOM 1263 O O . GLU A 1 151 ? 9.912 8.502 8.846 1.00 50.28 151 GLU A O 1
ATOM 1268 N N . ASP A 1 152 ? 10.975 8.180 6.888 1.00 43.22 152 ASP A N 1
ATOM 1269 C CA . ASP A 1 152 ? 11.740 7.025 7.354 1.00 43.22 152 ASP A CA 1
ATOM 1270 C C . ASP A 1 152 ? 12.791 7.517 8.355 1.00 43.22 152 ASP A C 1
ATOM 1272 O O . ASP A 1 152 ? 13.739 8.209 7.973 1.00 43.22 152 ASP A O 1
ATOM 1276 N N . VAL A 1 153 ? 12.629 7.154 9.626 1.00 45.78 153 VAL A N 1
ATOM 1277 C CA . VAL A 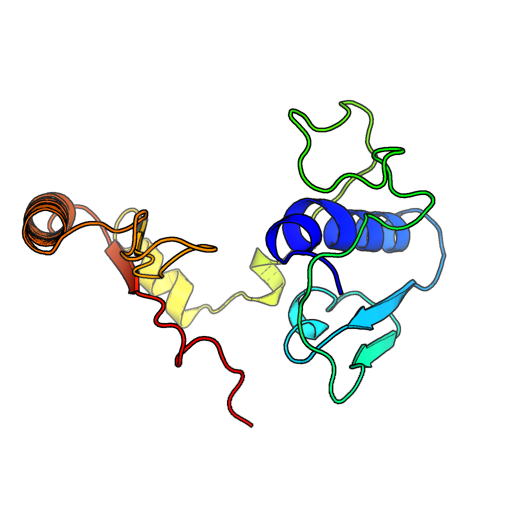1 153 ? 13.633 7.408 10.665 1.00 45.78 153 VAL A CA 1
ATOM 1278 C C . VAL A 1 153 ? 14.836 6.505 10.380 1.00 45.78 153 VAL A C 1
ATOM 1280 O O . VAL A 1 153 ? 14.652 5.301 10.199 1.00 45.78 153 VAL A O 1
ATOM 1283 N N . ASP A 1 154 ? 16.027 7.097 10.247 1.00 39.81 154 ASP A N 1
ATOM 1284 C CA . ASP A 1 154 ? 17.306 6.369 10.150 1.00 39.81 154 ASP A CA 1
ATOM 1285 C C . ASP A 1 154 ? 17.570 5.488 11.382 1.00 39.81 154 ASP A C 1
ATOM 1287 O O . ASP A 1 154 ? 17.258 5.934 12.514 1.00 39.81 154 ASP A O 1
#

Solvent-accessible surface area (backbone atoms only — not comparable to full-atom values): 9662 Å² total; per-residue (Å²): 91,46,42,69,69,47,37,69,71,43,53,42,14,39,55,43,33,41,53,77,72,59,90,43,86,42,74,45,78,37,33,87,79,40,58,75,72,47,70,85,41,78,42,72,46,68,45,78,100,48,68,80,37,88,45,65,48,60,89,89,43,78,73,81,51,45,71,77,85,64,96,72,78,64,91,85,46,82,68,36,74,65,67,53,75,66,75,69,57,48,68,75,58,51,62,64,51,64,79,30,59,73,44,79,46,78,35,40,67,47,62,54,90,91,50,94,55,56,78,59,53,72,54,73,64,61,48,48,55,50,47,70,68,40,55,87,67,31,39,75,47,77,43,72,60,44,87,84,75,73,62,84,80,129

Organism: NCBI:txid420281

Foldseek 3Di:
DADPVCLQVFVLQQQVLCVVPPVDQAEEEAAPPCCLSNVVHPYYHHDPPDDYDHFFDDPPGQQNGRDSDDPDDDPPRRGGHDPSCVSVPDPVVVVVQPPAPEDEAEAEQDDPDPHPGRDGGDDPVNVVVVCVVCVVGHDYHYDYDDPVVPDDDD

Sequence (154 aa):
TGEFGMELRVNVPWAYHKTLHSNCRVQTLGVKGSQYMYFFSDEHTIVENTQREYAPLPDGNPFGSDVVHMEDFPHDTPWTAPPFSDFFRRRDIYDFLQVKPLVFISNKYVVQWNHKHPDNFLDVELLREMLTYLEPNYTIVYKRSTAKSLEDVD